Protein AF-A0A3N5KKY6-F1 (afdb_monomer_lite)

Sequence (76 aa):
MTPVKRTVLLIVVVAGLTGCGNVEPWVKPYERQNFADPIMAPDRDPVATSYLNHVFEAREGARGALGSHGGGCGCN

Secondary structure (DSSP, 8-state):
--HHHHHHHHHHHHHTTTT-S--SSPPPGGGGGGGGSGGG-S-S-HHHHHHHHHHHHHHH--TTTT--SSSS----

pLDDT: mean 78.32, std 12.5, range [44.81, 94.69]

Radius of gyration: 20.08 Å; chains: 1; bounding box: 50×23×48 Å

Foldseek 3Di:
DDPVVVVVVVVVVVVVVVPPDDDPPDDDPVNLVVLVPPVLAPDPDVPVVVVVLVVCCVPVVDPPCPEDDGRDNHDD

Structure (mmCIF, N/CA/C/O backbone):
data_AF-A0A3N5KKY6-F1
#
_entry.id   AF-A0A3N5KKY6-F1
#
loop_
_atom_site.group_PDB
_atom_site.id
_atom_site.type_symbol
_atom_site.label_atom_id
_atom_site.label_alt_id
_atom_site.label_comp_id
_atom_site.label_asym_id
_atom_site.label_entity_id
_atom_site.label_seq_id
_atom_site.pdbx_PDB_ins_code
_atom_site.Cartn_x
_atom_site.Cartn_y
_atom_site.Cartn_z
_atom_site.occupancy
_atom_site.B_iso_or_equiv
_atom_site.auth_seq_id
_atom_site.auth_comp_id
_atom_site.auth_asym_id
_atom_site.auth_atom_id
_atom_site.pdbx_PDB_model_num
ATOM 1 N N . MET A 1 1 ? -36.773 -2.076 24.763 1.00 61.28 1 MET A N 1
ATOM 2 C CA . MET A 1 1 ? -35.473 -2.774 24.613 1.00 61.28 1 MET A CA 1
ATOM 3 C C . MET A 1 1 ? -35.038 -3.256 25.987 1.00 61.28 1 MET A C 1
ATOM 5 O O . MET A 1 1 ? -34.997 -2.443 26.898 1.00 61.28 1 MET A O 1
ATOM 9 N N . THR A 1 2 ? -34.805 -4.557 26.167 1.00 81.00 2 THR A N 1
ATOM 10 C CA . THR A 1 2 ? -34.410 -5.130 27.466 1.00 81.00 2 THR A CA 1
ATOM 11 C C . THR A 1 2 ? -33.024 -4.614 27.885 1.00 81.00 2 THR A C 1
ATOM 13 O O . THR A 1 2 ? -32.198 -4.356 27.005 1.00 81.00 2 THR A O 1
ATOM 16 N N . PRO A 1 3 ? -32.741 -4.459 29.194 1.00 81.81 3 PRO A N 1
ATOM 17 C CA . PRO A 1 3 ? -31.469 -3.907 29.682 1.00 81.81 3 PRO A CA 1
ATOM 18 C C . PRO A 1 3 ? -30.258 -4.674 29.131 1.00 81.81 3 PRO A C 1
ATOM 20 O O . PRO A 1 3 ? -29.282 -4.064 28.712 1.00 81.81 3 PRO A O 1
ATOM 23 N N . VAL A 1 4 ? -30.395 -5.995 28.978 1.00 88.00 4 VAL A N 1
ATOM 24 C CA . VAL A 1 4 ? -29.392 -6.890 28.380 1.00 88.00 4 VAL A CA 1
ATOM 25 C C . VAL A 1 4 ? -29.012 -6.482 26.951 1.00 88.00 4 VAL A C 1
ATOM 27 O O . VAL A 1 4 ? -27.831 -6.430 26.622 1.00 88.00 4 VAL A O 1
ATOM 30 N N . LYS A 1 5 ? -29.985 -6.125 26.099 1.00 86.69 5 LYS A N 1
ATOM 31 C CA . LYS A 1 5 ? -29.708 -5.695 24.714 1.00 86.69 5 LYS A CA 1
ATOM 32 C C . LYS A 1 5 ? -28.927 -4.379 24.666 1.00 86.69 5 LYS A C 1
ATOM 34 O O . LYS A 1 5 ? -28.092 -4.197 23.787 1.00 86.69 5 LYS A O 1
ATOM 39 N N . ARG A 1 6 ? -29.184 -3.473 25.615 1.00 89.06 6 ARG A N 1
ATOM 40 C CA . ARG A 1 6 ? -28.474 -2.190 25.740 1.00 89.06 6 ARG A CA 1
ATOM 41 C C . ARG A 1 6 ? -27.022 -2.391 26.176 1.00 89.06 6 ARG A C 1
ATOM 43 O O . ARG A 1 6 ? -26.133 -1.767 25.606 1.00 89.06 6 ARG A O 1
ATOM 50 N N . THR A 1 7 ? -26.787 -3.287 27.132 1.00 91.88 7 THR A N 1
ATOM 51 C CA . THR A 1 7 ? -25.437 -3.622 27.602 1.00 91.88 7 THR A CA 1
ATOM 52 C C . THR A 1 7 ? -24.608 -4.291 26.507 1.00 91.88 7 THR A C 1
ATOM 54 O O . THR A 1 7 ? -23.466 -3.902 26.292 1.00 91.88 7 THR A O 1
ATOM 57 N N . VAL A 1 8 ? -25.191 -5.233 25.756 1.00 94.69 8 VAL A N 1
ATOM 58 C CA . VAL A 1 8 ? -24.507 -5.885 24.624 1.00 94.69 8 VAL A CA 1
ATOM 59 C C . VAL A 1 8 ? -24.119 -4.871 23.545 1.00 94.69 8 VAL A C 1
ATOM 61 O O . VAL A 1 8 ? -22.985 -4.888 23.077 1.00 94.69 8 VAL A O 1
ATOM 64 N N . LEU A 1 9 ? -25.021 -3.950 23.189 1.00 93.94 9 LEU A N 1
ATOM 65 C CA . LEU A 1 9 ? -24.731 -2.900 22.207 1.00 93.94 9 LEU A CA 1
ATOM 66 C C . LEU A 1 9 ? -23.552 -2.018 22.648 1.00 93.94 9 LEU A C 1
ATOM 68 O O . LEU A 1 9 ? -22.659 -1.746 21.852 1.00 93.94 9 LEU A O 1
ATOM 72 N N . LEU A 1 10 ? -23.530 -1.599 23.917 1.00 93.56 10 LEU A N 1
ATOM 73 C CA . LEU A 1 10 ? -22.443 -0.785 24.464 1.00 93.56 10 LEU A CA 1
ATOM 74 C C . LEU A 1 10 ? -21.095 -1.512 24.422 1.00 93.56 10 LEU A C 1
ATOM 76 O O . LEU A 1 10 ? -20.098 -0.903 24.051 1.00 93.56 10 LEU A O 1
ATOM 80 N N . ILE A 1 11 ? -21.067 -2.809 24.742 1.00 93.88 11 ILE A N 1
ATOM 81 C CA . ILE A 1 11 ? -19.840 -3.615 24.677 1.00 93.88 11 ILE A CA 1
ATOM 82 C C . ILE A 1 11 ? -19.298 -3.668 23.244 1.00 93.88 11 ILE A C 1
ATOM 84 O O . ILE A 1 11 ? -18.106 -3.458 23.039 1.00 93.88 11 ILE A O 1
ATOM 88 N N . VAL A 1 12 ? -20.163 -3.896 22.251 1.00 93.50 12 VAL A N 1
ATOM 89 C CA . VAL A 1 12 ? -19.759 -3.948 20.834 1.00 93.50 12 VAL A CA 1
ATOM 90 C C . VAL A 1 12 ? -19.199 -2.605 20.364 1.00 93.50 12 VAL A C 1
ATOM 92 O O . VAL A 1 12 ? -18.169 -2.570 19.696 1.00 93.50 12 VAL A O 1
ATOM 95 N N . VAL A 1 13 ? -19.838 -1.496 20.743 1.00 92.31 13 VAL A N 1
ATOM 96 C CA . VAL A 1 13 ? -19.374 -0.150 20.378 1.00 92.31 13 VAL A CA 1
ATOM 97 C C . VAL A 1 13 ? -18.013 0.155 21.004 1.00 92.31 13 VAL A C 1
ATOM 99 O O . VAL A 1 13 ? -17.123 0.633 20.310 1.00 92.31 13 VAL A O 1
ATOM 102 N N . VAL A 1 14 ? -17.816 -0.159 22.288 1.00 89.62 14 VAL A N 1
ATOM 103 C CA . VAL A 1 14 ? -16.535 0.079 22.975 1.00 89.62 14 VAL A CA 1
ATOM 104 C C . VAL A 1 14 ? -15.420 -0.804 22.407 1.00 89.62 14 VAL A C 1
ATOM 106 O O . VAL A 1 14 ? -14.302 -0.327 22.228 1.00 89.62 14 VAL A O 1
ATOM 109 N N . ALA A 1 15 ? -15.717 -2.058 22.054 1.00 87.69 15 ALA A N 1
ATOM 110 C CA . ALA A 1 15 ? -14.748 -2.955 21.426 1.00 87.69 15 ALA A CA 1
ATOM 111 C C . ALA A 1 15 ? -14.295 -2.469 20.036 1.00 87.69 15 ALA A C 1
ATOM 113 O O . ALA A 1 15 ? -13.150 -2.696 19.662 1.00 87.69 15 ALA A O 1
ATOM 114 N N . GLY A 1 16 ? -15.156 -1.768 19.289 1.00 86.38 16 GLY A N 1
ATOM 115 C CA . GLY A 1 16 ? -14.811 -1.192 17.983 1.00 86.38 16 GLY A CA 1
ATOM 116 C C . GLY A 1 16 ? -13.884 0.029 18.040 1.00 86.38 16 GLY A C 1
ATOM 117 O O . GLY A 1 16 ? -13.340 0.423 17.012 1.00 86.38 16 GLY A O 1
ATOM 118 N N . LEU A 1 17 ? -13.682 0.632 19.217 1.00 84.56 17 LEU A N 1
ATOM 119 C CA . LEU A 1 17 ? -12.858 1.836 19.390 1.00 84.56 17 LEU A CA 1
ATOM 120 C C . LEU A 1 17 ? -11.378 1.535 19.687 1.00 84.56 17 LEU A C 1
ATOM 122 O O . LEU A 1 17 ? -10.572 2.459 19.766 1.00 84.56 17 LEU A O 1
ATOM 126 N N . THR A 1 18 ? -10.987 0.264 19.823 1.00 78.31 18 THR A N 1
ATOM 127 C CA . THR A 1 18 ? -9.612 -0.138 20.183 1.00 78.31 18 THR A CA 1
ATOM 128 C C . THR A 1 18 ? -8.605 -0.058 19.028 1.00 78.31 18 THR A C 1
ATOM 130 O O . THR A 1 18 ? -7.426 -0.332 19.230 1.00 78.31 18 THR A O 1
ATOM 133 N N . GLY A 1 19 ? -9.031 0.352 17.827 1.00 71.81 19 GLY A N 1
ATOM 134 C CA . GLY A 1 19 ? -8.162 0.466 16.647 1.00 71.81 19 GLY A CA 1
ATOM 135 C C . GLY A 1 19 ? -7.224 1.681 16.634 1.00 71.81 19 GLY A C 1
ATOM 136 O O . GLY A 1 19 ? -6.327 1.737 15.799 1.00 71.81 19 GLY A O 1
ATOM 137 N N . CYS A 1 20 ? -7.406 2.651 17.536 1.00 66.69 20 CYS A N 1
ATOM 138 C CA . CYS A 1 20 ? -6.560 3.844 17.627 1.00 66.69 20 CYS A CA 1
ATOM 139 C C . CYS A 1 20 ? -5.526 3.672 18.750 1.00 66.69 20 CYS A C 1
ATOM 141 O O . CYS A 1 20 ? -5.667 4.221 19.842 1.00 66.69 20 CYS A O 1
ATOM 143 N N . GLY A 1 21 ? -4.521 2.836 18.502 1.00 69.38 21 GLY A N 1
ATOM 144 C CA . GLY A 1 21 ? -3.412 2.584 19.418 1.00 69.38 21 GLY A CA 1
ATOM 145 C C . GLY A 1 21 ? -2.075 2.677 18.693 1.00 69.38 21 GLY A C 1
ATOM 146 O O . GLY A 1 21 ? -1.988 2.407 17.497 1.00 69.38 21 GLY A O 1
ATOM 147 N N . ASN A 1 22 ? -1.033 3.067 19.421 1.00 65.94 22 ASN A N 1
ATOM 148 C CA . ASN A 1 22 ? 0.335 3.016 18.925 1.00 65.94 22 ASN A CA 1
ATOM 149 C C . ASN A 1 22 ? 0.748 1.533 18.895 1.00 65.94 22 ASN A C 1
ATOM 151 O O . ASN A 1 22 ? 0.843 0.884 19.937 1.00 65.94 22 ASN A O 1
ATOM 155 N N . VAL A 1 23 ? 0.828 0.946 17.697 1.00 68.56 23 VAL A N 1
ATOM 156 C CA . VAL A 1 23 ? 1.192 -0.467 17.529 1.00 68.56 23 VAL A CA 1
ATOM 157 C C . VAL A 1 23 ? 2.711 -0.551 17.569 1.00 68.56 23 VAL A C 1
ATOM 159 O O . VAL A 1 23 ? 3.390 -0.282 16.579 1.00 68.56 23 VAL A O 1
ATOM 162 N N . GLU A 1 24 ? 3.241 -0.897 18.736 1.00 70.75 24 GLU A N 1
ATOM 163 C CA . GLU A 1 24 ? 4.668 -1.117 18.939 1.00 70.75 24 GLU A CA 1
ATOM 164 C C . GLU A 1 24 ? 5.019 -2.612 18.898 1.00 70.75 24 GLU A C 1
ATOM 166 O O . GLU A 1 24 ? 4.360 -3.415 19.564 1.00 70.75 24 GLU A O 1
ATOM 171 N N . PRO A 1 25 ? 6.074 -3.003 18.155 1.00 67.62 25 PRO A N 1
ATOM 172 C CA . PRO A 1 25 ? 6.988 -2.155 17.383 1.00 67.62 25 PRO A CA 1
ATOM 173 C C . PRO A 1 25 ? 6.439 -1.803 15.986 1.00 67.62 25 PRO A C 1
ATOM 175 O O . PRO A 1 25 ? 5.988 -2.675 15.246 1.00 67.62 25 PRO A O 1
ATOM 178 N N . TRP A 1 26 ? 6.537 -0.530 15.593 1.00 70.56 26 TRP A N 1
ATOM 179 C CA . TRP A 1 26 ? 6.255 -0.104 14.219 1.00 70.56 26 TRP A CA 1
ATOM 180 C C . TRP A 1 26 ? 7.257 -0.724 13.235 1.00 70.56 26 TRP A C 1
ATOM 182 O O . TRP A 1 26 ? 8.423 -0.955 13.570 1.00 70.56 26 TRP A O 1
ATOM 192 N N . VAL A 1 27 ? 6.822 -0.940 11.990 1.00 73.94 27 VAL A N 1
ATOM 193 C CA . VAL A 1 27 ? 7.718 -1.346 10.897 1.00 73.94 27 VAL A CA 1
ATOM 194 C C . VAL A 1 27 ? 8.768 -0.256 10.705 1.00 73.94 27 VAL A C 1
ATOM 196 O O . VAL A 1 27 ? 8.431 0.916 10.494 1.00 73.94 27 VAL A O 1
ATOM 199 N N . LYS A 1 28 ? 10.050 -0.616 10.784 1.00 80.62 28 LYS A N 1
ATOM 200 C CA . LYS A 1 28 ? 11.126 0.364 10.622 1.00 80.62 28 LYS A CA 1
ATOM 201 C C . LYS A 1 28 ? 11.138 0.892 9.182 1.00 80.62 28 LYS A C 1
ATOM 203 O O . LYS A 1 28 ? 10.874 0.125 8.255 1.00 80.62 28 LYS A O 1
ATOM 208 N N . PRO A 1 29 ? 11.501 2.169 8.941 1.00 76.00 29 PRO A N 1
ATOM 209 C CA . PRO A 1 29 ? 11.494 2.746 7.593 1.00 76.00 29 PRO A CA 1
ATOM 210 C C . PRO A 1 29 ? 12.253 1.916 6.546 1.00 76.00 29 PRO A C 1
ATO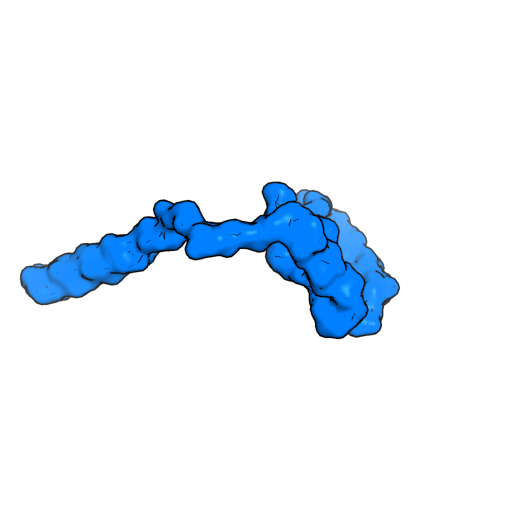M 212 O O . PRO A 1 29 ? 11.804 1.796 5.412 1.00 76.00 29 PRO A O 1
ATOM 215 N N . TYR A 1 30 ? 13.365 1.291 6.938 1.00 80.75 30 TYR A N 1
ATOM 216 C CA . TYR A 1 30 ? 14.199 0.461 6.067 1.00 80.75 30 TYR A CA 1
ATOM 217 C C . TYR A 1 30 ? 13.662 -0.962 5.840 1.00 80.75 30 TYR A C 1
ATOM 219 O O . TYR A 1 30 ? 14.112 -1.632 4.921 1.00 80.75 30 TYR A O 1
ATOM 227 N N . GLU A 1 31 ? 12.696 -1.440 6.627 1.00 81.31 31 GLU A N 1
ATOM 228 C CA . GLU A 1 31 ? 12.038 -2.737 6.397 1.00 81.31 31 GLU A CA 1
ATOM 229 C C . GLU A 1 31 ? 10.965 -2.639 5.302 1.00 81.31 31 GLU A C 1
ATOM 231 O O . GLU A 1 31 ? 10.574 -3.653 4.726 1.00 81.31 31 GLU A O 1
ATOM 236 N N . ARG A 1 32 ? 10.536 -1.418 4.941 1.00 76.25 32 ARG A N 1
ATOM 237 C CA . ARG A 1 32 ? 9.560 -1.190 3.863 1.00 76.25 32 ARG A CA 1
ATOM 238 C C . ARG A 1 32 ? 10.052 -1.652 2.491 1.00 76.25 32 ARG A C 1
ATOM 240 O O . ARG A 1 32 ? 9.229 -1.922 1.624 1.00 76.25 32 ARG A O 1
ATOM 247 N N . GLN A 1 33 ? 11.365 -1.795 2.294 1.00 76.69 33 GLN A N 1
ATOM 248 C CA . GLN A 1 33 ? 11.922 -2.348 1.054 1.00 76.69 33 GLN A CA 1
ATOM 249 C C . GLN A 1 33 ? 11.446 -3.782 0.778 1.00 76.69 33 GLN A C 1
ATOM 251 O O . GLN A 1 33 ? 11.380 -4.188 -0.377 1.00 76.69 33 GLN A O 1
ATOM 256 N N . ASN A 1 34 ? 11.039 -4.527 1.811 1.00 79.50 34 ASN A N 1
ATOM 257 C CA . ASN A 1 34 ? 10.537 -5.890 1.657 1.00 79.50 34 ASN A CA 1
ATOM 258 C C . ASN A 1 34 ? 9.203 -5.938 0.883 1.00 79.50 34 ASN A C 1
ATOM 260 O O . ASN A 1 34 ? 8.878 -6.965 0.299 1.00 79.50 34 ASN A O 1
ATOM 264 N N . PHE A 1 35 ? 8.451 -4.830 0.814 1.00 75.75 35 PHE A N 1
ATOM 265 C CA . PHE A 1 35 ? 7.238 -4.726 -0.014 1.00 75.75 35 PHE A CA 1
ATOM 266 C C . PHE A 1 35 ? 7.524 -4.586 -1.516 1.00 75.75 35 PHE A C 1
ATOM 268 O O . PHE A 1 35 ? 6.597 -4.651 -2.323 1.00 75.75 35 PHE A O 1
ATOM 275 N N . ALA A 1 36 ? 8.785 -4.370 -1.898 1.00 75.69 36 ALA A N 1
ATOM 276 C CA . ALA A 1 36 ? 9.210 -4.356 -3.293 1.00 75.69 36 ALA A CA 1
ATOM 277 C C . ALA A 1 36 ? 9.621 -5.749 -3.804 1.00 75.69 36 ALA A C 1
ATOM 279 O O . ALA A 1 36 ? 10.020 -5.866 -4.963 1.00 75.69 36 ALA A O 1
ATOM 280 N N . ASP A 1 37 ? 9.540 -6.795 -2.971 1.00 81.06 37 ASP A N 1
ATOM 281 C CA . ASP A 1 37 ? 9.771 -8.168 -3.421 1.00 81.06 37 ASP A CA 1
ATOM 282 C C . ASP A 1 37 ? 8.722 -8.545 -4.488 1.00 81.06 37 ASP A C 1
ATOM 284 O O . ASP A 1 37 ? 7.521 -8.412 -4.227 1.00 81.06 37 ASP A O 1
ATOM 288 N N . PRO A 1 38 ? 9.133 -9.024 -5.680 1.00 77.19 38 PRO A N 1
ATOM 289 C CA . PRO A 1 38 ? 8.212 -9.451 -6.729 1.00 77.19 38 PRO A CA 1
ATOM 290 C C . PRO A 1 38 ? 7.161 -10.474 -6.278 1.00 77.19 38 PRO A C 1
ATOM 292 O O . PRO A 1 38 ? 6.077 -10.507 -6.856 1.00 77.19 38 PRO A O 1
ATOM 295 N N . ILE A 1 39 ? 7.437 -11.290 -5.251 1.00 82.88 39 ILE A N 1
ATOM 296 C CA . ILE A 1 39 ? 6.445 -12.238 -4.710 1.00 82.88 39 ILE A CA 1
ATOM 297 C C . ILE A 1 39 ? 5.271 -11.540 -4.010 1.00 82.88 39 ILE A C 1
ATOM 299 O O . ILE A 1 39 ? 4.175 -12.091 -3.942 1.00 82.88 39 ILE A O 1
ATOM 303 N N . MET A 1 40 ? 5.494 -10.326 -3.507 1.00 77.75 40 MET A N 1
ATOM 304 C CA . MET A 1 40 ? 4.495 -9.506 -2.820 1.00 77.75 40 MET A CA 1
ATOM 305 C C . MET A 1 40 ? 3.781 -8.548 -3.785 1.00 77.75 40 MET A C 1
ATOM 307 O O . MET A 1 40 ? 3.005 -7.69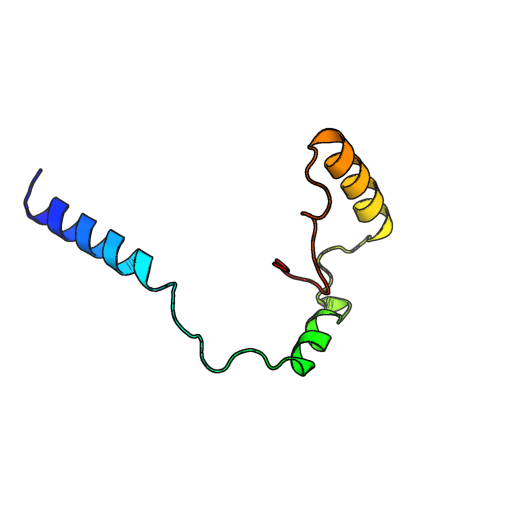5 -3.348 1.00 77.75 40 MET A O 1
ATOM 311 N N . ALA A 1 41 ? 4.036 -8.663 -5.095 1.00 78.06 41 ALA A N 1
ATOM 312 C CA . ALA A 1 41 ? 3.362 -7.855 -6.096 1.00 78.06 41 ALA A CA 1
ATOM 313 C C . ALA A 1 41 ? 1.852 -8.168 -6.092 1.00 78.06 41 ALA A C 1
ATOM 315 O O . ALA A 1 41 ? 1.464 -9.335 -6.188 1.00 78.06 41 ALA A O 1
ATOM 316 N N . PRO A 1 42 ? 0.981 -7.146 -6.005 1.00 76.38 42 PRO A N 1
ATOM 317 C CA . PRO A 1 42 ? -0.466 -7.356 -5.968 1.00 76.38 42 PRO A CA 1
ATOM 318 C C . PRO A 1 42 ? -1.019 -7.868 -7.302 1.00 76.38 42 PRO A C 1
ATOM 320 O O . PRO A 1 42 ? -2.128 -8.393 -7.349 1.00 76.38 42 PRO A O 1
ATOM 323 N N . ASP A 1 43 ? -0.254 -7.702 -8.381 1.00 79.94 43 ASP A N 1
ATOM 324 C CA . ASP A 1 43 ? -0.666 -8.016 -9.735 1.00 79.94 43 ASP A CA 1
ATOM 325 C C . ASP A 1 43 ? 0.428 -8.789 -10.481 1.00 79.94 43 ASP A C 1
ATOM 327 O O . ASP A 1 43 ? 1.622 -8.517 -10.336 1.00 79.94 43 ASP A O 1
ATOM 331 N N . ARG A 1 44 ? 0.004 -9.766 -11.285 1.00 82.56 44 ARG A N 1
ATOM 332 C CA . ARG A 1 44 ? 0.883 -10.629 -12.082 1.00 82.56 44 ARG A CA 1
ATOM 333 C C . ARG A 1 44 ? 1.262 -10.006 -13.433 1.00 82.56 44 ARG A C 1
ATOM 335 O O . ARG A 1 44 ? 2.314 -10.338 -13.971 1.00 82.56 44 ARG A O 1
ATOM 342 N N . ASP A 1 45 ? 0.403 -9.161 -13.995 1.00 88.44 45 ASP A N 1
ATOM 343 C CA . ASP A 1 45 ? 0.562 -8.458 -15.270 1.00 88.44 45 ASP A CA 1
ATOM 344 C C . ASP A 1 45 ? 0.454 -6.931 -15.057 1.00 88.44 45 ASP A C 1
ATOM 346 O O . ASP A 1 45 ? -0.593 -6.309 -15.282 1.00 88.44 45 ASP A O 1
ATOM 350 N N . PRO A 1 46 ? 1.558 -6.283 -14.648 1.00 81.56 46 PRO A N 1
ATOM 351 C CA . PRO A 1 46 ? 1.545 -4.859 -14.330 1.00 81.56 46 PRO A CA 1
ATOM 352 C C . PRO A 1 46 ? 1.224 -3.975 -15.545 1.00 81.56 46 PRO A C 1
ATOM 354 O O . PRO A 1 46 ? 0.757 -2.846 -15.376 1.00 81.56 46 PRO A O 1
ATOM 357 N N . VAL A 1 47 ? 1.448 -4.464 -16.771 1.00 88.00 47 VAL A N 1
ATOM 358 C CA . VAL A 1 47 ? 1.180 -3.701 -17.995 1.00 88.00 47 VAL A CA 1
ATOM 359 C C . VAL A 1 47 ? -0.323 -3.599 -18.222 1.00 88.00 47 VAL A C 1
ATOM 361 O O . VAL A 1 47 ? -0.837 -2.486 -18.367 1.00 88.00 47 VAL A O 1
ATOM 364 N N . ALA A 1 48 ? -1.039 -4.725 -18.189 1.00 91.12 48 ALA A N 1
ATOM 365 C CA . ALA A 1 48 ? -2.492 -4.736 -18.331 1.00 91.12 48 ALA A CA 1
ATOM 366 C C . ALA A 1 48 ? -3.173 -3.916 -17.223 1.00 91.12 48 ALA A C 1
ATOM 368 O O . ALA A 1 48 ? -4.073 -3.114 -17.494 1.00 91.12 48 ALA A O 1
ATOM 369 N N . THR A 1 49 ? -2.694 -4.052 -15.988 1.00 88.19 49 THR A N 1
ATOM 370 C CA . THR A 1 49 ? -3.266 -3.352 -14.836 1.00 88.19 49 THR A CA 1
ATOM 371 C C . THR A 1 49 ? -3.014 -1.848 -14.883 1.00 88.19 49 THR A C 1
ATOM 373 O O . THR A 1 49 ? -3.932 -1.078 -14.609 1.00 88.19 49 THR A O 1
ATOM 376 N N . SER A 1 50 ? -1.846 -1.391 -15.350 1.00 85.81 50 SER A N 1
ATOM 377 C CA . SER A 1 50 ? -1.603 0.045 -15.568 1.00 85.81 50 SER A CA 1
ATOM 378 C C . SER A 1 50 ? -2.585 0.672 -16.570 1.00 85.81 50 SER A C 1
ATOM 380 O O . SER A 1 50 ? -3.075 1.782 -16.352 1.00 85.81 50 SER A O 1
ATOM 382 N N . TYR A 1 51 ? -2.931 -0.059 -17.634 1.00 90.62 51 TYR A N 1
ATOM 383 C CA . TYR A 1 51 ? -3.881 0.400 -18.643 1.00 90.62 51 TYR A CA 1
ATOM 384 C C . TYR A 1 51 ? -5.297 0.532 -18.069 1.00 90.62 51 TYR A C 1
ATOM 386 O O . TYR A 1 51 ? -5.942 1.568 -18.242 1.00 90.62 51 TYR A O 1
ATOM 394 N N . LEU A 1 52 ? -5.774 -0.491 -17.354 1.00 90.38 52 LEU A N 1
ATOM 395 C CA . LEU A 1 52 ? -7.098 -0.464 -16.726 1.00 90.38 52 LEU A CA 1
ATOM 396 C C . LEU A 1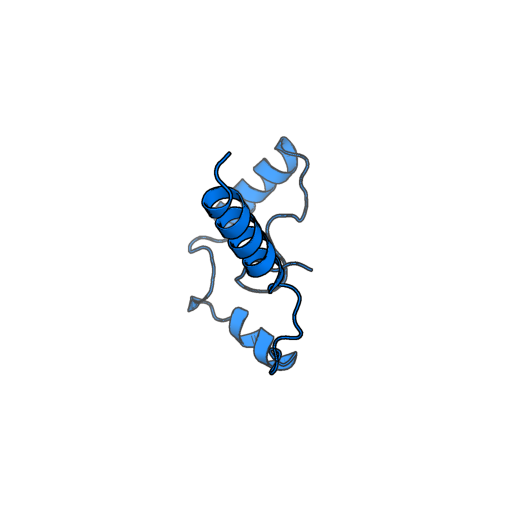 52 ? -7.193 0.624 -15.655 1.00 90.38 52 LEU A C 1
ATOM 398 O O . LEU A 1 52 ? -8.181 1.356 -15.614 1.00 90.38 52 LEU A O 1
ATOM 402 N N . ASN A 1 53 ? -6.139 0.791 -14.858 1.00 88.62 53 ASN A N 1
ATOM 403 C CA . ASN A 1 53 ? -6.040 1.849 -13.861 1.00 88.62 53 ASN A CA 1
ATOM 404 C C . ASN A 1 53 ? -6.210 3.234 -14.490 1.00 88.62 53 ASN A C 1
ATOM 406 O O . ASN A 1 53 ? -7.025 4.018 -14.015 1.00 88.62 53 ASN A O 1
ATOM 410 N N . HIS A 1 54 ? -5.542 3.511 -15.614 1.00 88.94 54 HIS A N 1
ATOM 411 C CA . HIS A 1 54 ? -5.723 4.776 -16.330 1.00 88.94 54 HIS A CA 1
ATOM 412 C C . HIS A 1 54 ? -7.180 5.007 -16.776 1.00 88.94 54 HIS A C 1
ATOM 414 O O . HIS A 1 54 ? -7.699 6.123 -16.683 1.00 88.94 54 HIS A O 1
ATOM 420 N N . VAL A 1 55 ? -7.863 3.953 -17.234 1.00 92.25 55 VAL A N 1
ATOM 421 C CA . VAL A 1 55 ? -9.281 4.023 -17.620 1.00 92.25 55 VAL A CA 1
ATOM 422 C C . VAL A 1 55 ? -10.169 4.334 -16.413 1.00 92.25 55 VAL A C 1
ATOM 424 O O . VAL A 1 55 ? -11.047 5.193 -16.526 1.00 92.25 55 VAL A O 1
ATOM 427 N N . PHE A 1 56 ? -9.947 3.678 -15.271 1.00 90.38 56 PHE A N 1
ATOM 428 C CA . PHE A 1 56 ? -10.701 3.939 -14.0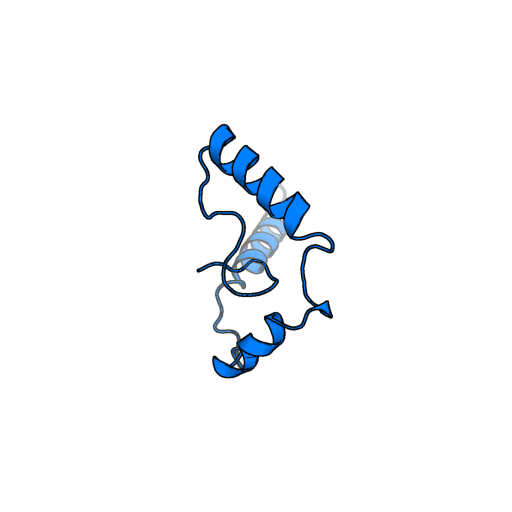41 1.00 90.38 56 PHE A CA 1
ATOM 429 C C . PHE A 1 56 ? -10.454 5.352 -13.521 1.00 90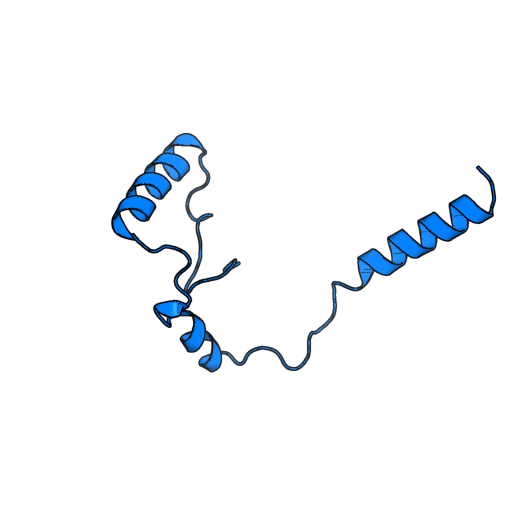.38 56 PHE A C 1
ATOM 431 O O . PHE A 1 56 ? -11.409 6.080 -13.275 1.00 90.38 56 PHE A O 1
ATOM 438 N N . GLU A 1 57 ? -9.203 5.807 -13.478 1.00 88.19 57 GLU A N 1
ATOM 439 C CA . GLU A 1 57 ? -8.871 7.176 -13.079 1.00 88.19 57 GLU A CA 1
ATOM 440 C C . GLU A 1 57 ? -9.587 8.230 -13.933 1.00 88.19 57 GLU A C 1
ATOM 442 O O . GLU A 1 57 ? -10.059 9.242 -13.412 1.00 88.19 57 GLU A O 1
ATOM 447 N N . ALA A 1 58 ? -9.677 7.999 -15.246 1.00 89.25 58 ALA A N 1
ATOM 448 C CA . ALA A 1 58 ? -10.359 8.903 -16.163 1.00 89.25 58 ALA A CA 1
ATOM 449 C C . ALA A 1 58 ? -11.886 8.878 -15.995 1.00 89.25 58 ALA A C 1
ATOM 451 O O . ALA A 1 58 ? -12.529 9.919 -16.116 1.00 89.25 58 ALA A O 1
ATOM 452 N N . ARG A 1 59 ? -12.474 7.704 -15.742 1.00 92.44 59 ARG A N 1
ATOM 453 C CA . ARG A 1 59 ? -13.933 7.528 -15.658 1.00 92.44 59 ARG A CA 1
ATOM 454 C C . ARG A 1 59 ? -14.506 7.865 -14.288 1.00 92.44 59 ARG A C 1
ATOM 456 O O . ARG A 1 59 ? -15.619 8.373 -14.212 1.00 92.44 59 ARG A O 1
ATOM 463 N N . GLU A 1 60 ? -13.760 7.579 -13.233 1.00 91.12 60 GLU A N 1
ATOM 464 C CA . GLU A 1 60 ? -14.205 7.705 -11.844 1.00 91.12 60 GLU A CA 1
ATOM 465 C C . GLU A 1 60 ? -13.716 9.007 -11.199 1.00 91.12 60 GLU A C 1
ATOM 467 O O . GLU A 1 60 ? -14.191 9.387 -10.133 1.00 91.12 60 GLU A O 1
ATOM 472 N N . GLY A 1 61 ? -12.779 9.717 -11.839 1.00 83.94 61 GLY A N 1
ATOM 473 C CA . GLY A 1 61 ? -12.237 10.975 -11.323 1.00 83.94 61 GLY A CA 1
ATOM 474 C C . GLY A 1 61 ? -11.351 10.810 -10.081 1.00 83.94 61 GLY A C 1
ATOM 475 O O . GLY A 1 61 ? -11.061 11.798 -9.411 1.00 83.94 61 GLY A O 1
ATOM 476 N N . ALA A 1 62 ? -10.901 9.589 -9.777 1.00 76.81 62 ALA A N 1
ATOM 477 C CA . ALA A 1 62 ? -10.149 9.232 -8.571 1.00 76.81 62 ALA A CA 1
ATOM 478 C C . ALA A 1 62 ? -8.655 8.969 -8.860 1.00 76.81 62 ALA A C 1
ATOM 480 O O . ALA A 1 62 ? -8.127 7.888 -8.599 1.00 76.81 62 ALA A O 1
ATOM 481 N N . ARG A 1 63 ? -7.958 9.958 -9.433 1.00 78.62 63 ARG A N 1
ATOM 482 C CA . ARG A 1 63 ? -6.519 9.853 -9.748 1.00 78.62 63 ARG A CA 1
ATOM 483 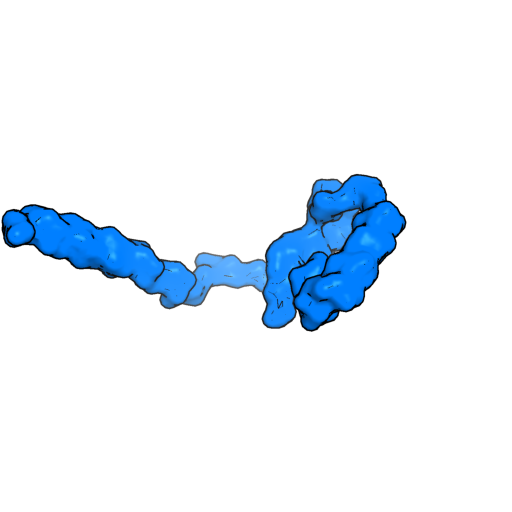C C . ARG A 1 63 ? -5.670 9.637 -8.496 1.00 78.62 63 ARG A C 1
ATOM 485 O O . ARG A 1 63 ? -5.846 10.347 -7.509 1.00 78.62 63 ARG A O 1
ATOM 492 N N . GLY A 1 64 ? -4.719 8.704 -8.567 1.00 73.69 64 GLY A N 1
ATOM 493 C CA . GLY A 1 64 ? -3.779 8.434 -7.472 1.00 73.69 64 GLY A CA 1
ATOM 494 C C . GLY A 1 64 ? -4.337 7.586 -6.322 1.00 73.69 64 GLY A C 1
ATOM 495 O O . GLY A 1 64 ? -3.648 7.401 -5.324 1.00 73.69 64 GLY A O 1
ATOM 496 N N . ALA A 1 65 ? -5.553 7.043 -6.450 1.00 71.62 65 ALA A N 1
ATOM 497 C CA . ALA A 1 65 ? -6.158 6.163 -5.443 1.00 71.62 65 ALA A CA 1
ATOM 498 C C . ALA A 1 65 ? -5.677 4.698 -5.526 1.00 71.62 65 ALA A C 1
ATOM 500 O O . ALA A 1 65 ? -5.972 3.899 -4.641 1.00 71.62 65 ALA A O 1
ATOM 501 N N . LEU A 1 66 ? -4.950 4.336 -6.588 1.00 73.62 66 LEU A N 1
ATOM 502 C CA . LEU A 1 66 ? -4.645 2.946 -6.955 1.00 73.62 66 LEU A CA 1
ATOM 503 C C . LEU A 1 66 ? -3.320 2.417 -6.368 1.00 73.62 66 LEU A C 1
ATOM 505 O O . LEU A 1 66 ? -2.913 1.304 -6.694 1.00 73.62 66 LEU A O 1
ATOM 509 N N . GLY A 1 67 ? -2.668 3.181 -5.482 1.00 65.06 67 GLY A N 1
ATOM 510 C CA . GLY A 1 67 ? -1.553 2.707 -4.652 1.00 65.06 67 GLY A CA 1
ATOM 511 C C . GLY A 1 67 ? -0.420 3.718 -4.448 1.00 65.06 67 GLY A C 1
ATOM 512 O O . GLY A 1 67 ? -0.263 4.671 -5.208 1.00 65.06 67 GLY A O 1
ATOM 513 N N . SER A 1 68 ? 0.397 3.473 -3.420 1.00 61.41 68 SER A N 1
ATOM 514 C CA . SER A 1 68 ? 1.691 4.128 -3.164 1.00 61.41 68 SER A CA 1
ATOM 515 C C . SER A 1 68 ? 2.777 3.064 -2.954 1.00 61.41 68 SER A C 1
ATOM 517 O O . SER A 1 68 ? 2.458 1.901 -2.733 1.00 61.41 68 SER A O 1
ATOM 519 N N . HIS A 1 69 ? 4.046 3.469 -3.073 1.00 52.72 69 HIS A N 1
ATOM 520 C CA . HIS A 1 69 ? 5.284 2.675 -3.026 1.00 52.72 69 HIS A CA 1
ATOM 521 C C . HIS A 1 69 ? 5.182 1.270 -2.380 1.00 52.72 69 HIS A C 1
ATOM 523 O O . HIS A 1 69 ? 5.276 1.132 -1.162 1.00 52.72 69 HIS A O 1
ATOM 529 N N . GLY A 1 70 ? 5.127 0.224 -3.216 1.00 56.41 70 GLY A N 1
ATOM 530 C CA . GLY A 1 70 ? 5.237 -1.182 -2.796 1.00 56.41 70 GLY A CA 1
ATOM 531 C C . GLY A 1 70 ? 3.895 -1.856 -2.490 1.00 56.41 70 GLY A C 1
ATOM 532 O O . GLY A 1 70 ? 2.930 -1.206 -2.102 1.00 56.41 70 GLY A O 1
ATOM 533 N N . GLY A 1 71 ? 3.817 -3.172 -2.715 1.00 54.47 71 GLY A N 1
ATOM 534 C CA . GLY A 1 71 ? 2.571 -3.938 -2.620 1.00 54.47 71 GLY A CA 1
ATOM 535 C C . GLY A 1 71 ? 1.901 -3.826 -1.244 1.00 54.47 71 GLY A C 1
ATOM 536 O O . GLY A 1 71 ? 2.483 -4.204 -0.231 1.00 54.47 71 GLY A O 1
ATOM 537 N N . GLY A 1 72 ? 0.670 -3.310 -1.208 1.00 56.03 72 GLY A N 1
ATOM 538 C CA . GLY A 1 72 ? -0.136 -3.145 0.006 1.00 56.03 72 GLY A CA 1
ATOM 539 C C . GLY A 1 72 ? -1.124 -1.981 -0.107 1.00 56.03 72 GLY A C 1
ATOM 540 O O . GLY A 1 72 ? -1.076 -1.217 -1.066 1.00 56.03 72 GLY A O 1
ATOM 541 N N . CYS A 1 73 ? -2.020 -1.816 0.880 1.00 49.94 73 CYS A N 1
ATOM 542 C CA . CYS A 1 73 ? -3.014 -0.728 0.882 1.00 49.94 73 CYS A CA 1
ATOM 543 C C . CYS A 1 73 ? -2.416 0.680 1.026 1.00 49.94 73 CYS A C 1
ATOM 545 O O . CYS A 1 73 ? -3.190 1.626 1.064 1.00 49.94 73 CYS A O 1
ATOM 547 N N . GLY A 1 74 ? -1.080 0.800 1.095 1.00 50.38 74 GLY A N 1
ATOM 548 C CA . GLY A 1 74 ? -0.283 1.937 0.628 1.00 50.38 74 GLY A CA 1
ATOM 549 C C . GLY A 1 74 ? -0.868 3.327 0.853 1.00 50.38 74 GLY A C 1
ATOM 550 O O . GLY A 1 74 ? -0.737 4.173 -0.028 1.00 50.38 74 GLY A O 1
ATOM 551 N N . CYS A 1 75 ? -1.530 3.567 1.987 1.00 45.91 75 CYS A N 1
ATOM 552 C CA . CYS A 1 75 ? -1.984 4.900 2.338 1.00 45.91 75 CYS A CA 1
ATOM 553 C C . CYS A 1 75 ? -0.729 5.769 2.476 1.00 45.91 75 CYS A C 1
ATOM 555 O O . CYS A 1 75 ? 0.142 5.452 3.291 1.00 45.91 75 CYS A O 1
ATOM 557 N N . ASN A 1 76 ? -0.630 6.798 1.626 1.00 44.81 76 ASN A N 1
ATOM 558 C CA . ASN A 1 76 ? 0.384 7.851 1.720 1.00 44.81 76 ASN A CA 1
ATOM 559 C C . ASN A 1 76 ? 0.353 8.533 3.090 1.00 44.81 76 ASN A C 1
ATOM 561 O O . ASN A 1 76 ? -0.768 8.773 3.596 1.00 44.81 76 ASN A O 1
#